Protein AF-A0A843I7A3-F1 (afdb_monomer_lite)

Secondary structure (DSSP, 8-state):
-HHHHHHHHHHHGGGS-EEEEESS--TT--SEEE-TTGGGG--S-EEEEEEE-SHHHHTS-HHHHHHHHHHHHHTEEEEEEEE--HHHHTTSTTHHHHHHHHHHHTT-EEE---TT-TT--EEEB-

Structure (mmCIF, N/CA/C/O backbone):
data_AF-A0A843I7A3-F1
#
_entry.id   AF-A0A843I7A3-F1
#
loop_
_atom_site.group_PDB
_atom_site.id
_atom_site.type_symbol
_atom_site.label_atom_id
_atom_site.label_alt_id
_atom_site.label_comp_id
_atom_site.label_asym_id
_atom_site.label_entity_id
_atom_site.label_seq_id
_atom_site.pdbx_PDB_ins_code
_atom_site.Cartn_x
_atom_site.Cartn_y
_atom_site.Cartn_z
_atom_site.occupancy
_atom_site.B_iso_or_equiv
_atom_site.auth_seq_id
_atom_site.auth_comp_id
_atom_site.auth_asym_id
_atom_site.auth_atom_id
_atom_site.pdbx_PDB_model_num
ATOM 1 N N . TYR A 1 1 ? 12.044 11.167 7.370 1.00 53.41 1 TYR A N 1
ATOM 2 C CA . TYR A 1 1 ? 10.613 10.941 7.071 1.00 53.41 1 TYR A CA 1
ATOM 3 C C . TYR A 1 1 ? 10.308 11.024 5.581 1.00 53.41 1 TYR A C 1
ATOM 5 O O . TYR A 1 1 ? 10.062 9.982 4.993 1.00 53.41 1 TYR A O 1
ATOM 13 N N . LEU A 1 2 ? 10.368 12.200 4.937 1.00 54.25 2 LEU A N 1
ATOM 14 C CA . LEU A 1 2 ? 10.240 12.304 3.467 1.00 54.25 2 LEU A CA 1
ATOM 15 C C . LEU A 1 2 ? 11.368 11.544 2.741 1.00 54.25 2 LEU A C 1
ATOM 17 O O . LEU A 1 2 ? 11.106 10.809 1.791 1.00 54.25 2 LEU A O 1
ATOM 21 N N . ASP A 1 3 ? 12.596 11.638 3.259 1.00 58.12 3 ASP A N 1
ATOM 22 C CA . ASP A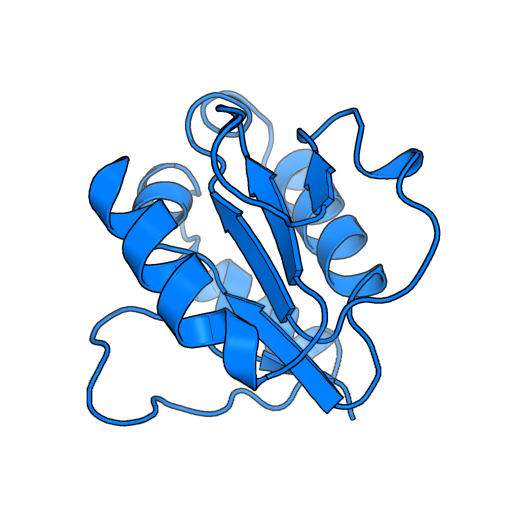 1 3 ? 13.756 10.904 2.728 1.00 58.12 3 ASP A CA 1
ATOM 23 C C . ASP A 1 3 ? 13.626 9.379 2.878 1.00 58.12 3 ASP A C 1
ATOM 25 O O . ASP A 1 3 ? 14.146 8.625 2.054 1.00 58.12 3 ASP A O 1
ATOM 29 N N . ASP A 1 4 ? 12.869 8.912 3.877 1.00 74.50 4 ASP A N 1
ATOM 30 C CA . ASP A 1 4 ? 12.651 7.481 4.102 1.00 74.50 4 ASP A CA 1
ATOM 31 C C . ASP A 1 4 ? 11.716 6.896 3.040 1.00 74.50 4 ASP A C 1
ATOM 33 O O . ASP A 1 4 ? 11.973 5.809 2.531 1.00 74.50 4 ASP A O 1
ATOM 37 N N . ILE A 1 5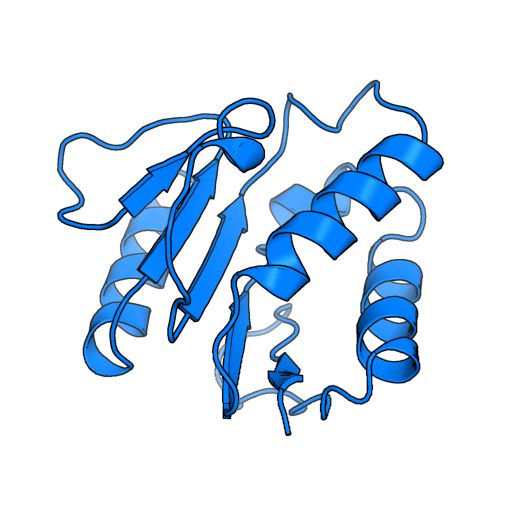 ? 10.671 7.631 2.637 1.00 80.75 5 ILE A N 1
ATOM 38 C CA . ILE A 1 5 ? 9.755 7.200 1.570 1.00 80.75 5 ILE A CA 1
ATOM 39 C C . ILE A 1 5 ? 10.478 7.135 0.228 1.00 80.75 5 ILE A C 1
ATOM 41 O O . ILE A 1 5 ? 10.360 6.132 -0.474 1.00 80.75 5 ILE A O 1
ATOM 45 N N . LYS A 1 6 ? 11.285 8.150 -0.104 1.00 82.50 6 LYS A N 1
ATOM 46 C CA . LYS A 1 6 ? 12.100 8.136 -1.327 1.00 82.50 6 LYS A CA 1
ATOM 47 C C . LYS A 1 6 ? 13.062 6.950 -1.346 1.00 82.50 6 LYS A C 1
ATOM 49 O O . LYS A 1 6 ? 13.150 6.249 -2.351 1.00 82.50 6 LYS A O 1
ATOM 54 N N . SER A 1 7 ? 13.733 6.688 -0.225 1.00 81.00 7 SER A N 1
ATOM 55 C CA . SER A 1 7 ? 14.624 5.534 -0.070 1.00 81.00 7 SER A CA 1
ATOM 56 C C . SER A 1 7 ? 13.884 4.205 -0.261 1.00 81.00 7 SER A C 1
ATOM 58 O O . SER A 1 7 ? 14.334 3.353 -1.029 1.00 81.00 7 SER A O 1
ATOM 60 N N . ILE A 1 8 ? 12.708 4.040 0.357 1.00 77.94 8 ILE A N 1
ATOM 61 C CA . ILE A 1 8 ? 11.866 2.848 0.181 1.00 77.94 8 ILE A CA 1
ATOM 62 C C . ILE A 1 8 ? 11.469 2.689 -1.289 1.00 77.94 8 ILE A C 1
ATOM 64 O O . ILE A 1 8 ? 11.685 1.623 -1.853 1.00 77.94 8 ILE A O 1
ATOM 68 N N . VAL A 1 9 ? 10.962 3.740 -1.937 1.00 82.94 9 VAL A N 1
ATOM 69 C CA . VAL A 1 9 ? 10.580 3.698 -3.357 1.00 82.94 9 VAL A CA 1
ATOM 70 C C . VAL A 1 9 ? 11.762 3.285 -4.233 1.00 82.94 9 VAL A C 1
ATOM 72 O O . VAL A 1 9 ? 11.618 2.397 -5.070 1.00 82.94 9 VAL A O 1
ATOM 75 N N . CYS A 1 10 ? 12.944 3.869 -4.027 1.00 83.19 10 CYS A N 1
A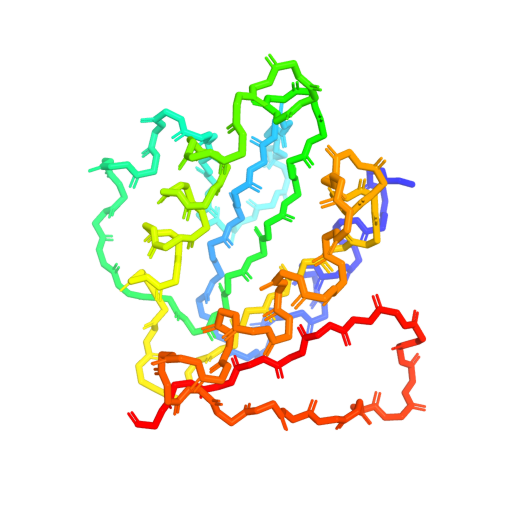TOM 76 C CA . CYS A 1 10 ? 14.150 3.495 -4.767 1.00 83.19 10 CYS A CA 1
ATOM 77 C C . CYS A 1 10 ? 14.524 2.019 -4.578 1.00 83.19 10 CYS A C 1
ATOM 79 O O . CYS A 1 10 ? 14.895 1.365 -5.550 1.00 83.19 10 CYS A O 1
ATOM 81 N N . ASN A 1 11 ? 14.368 1.479 -3.368 1.00 76.62 11 ASN A N 1
ATOM 82 C CA . ASN A 1 11 ? 14.601 0.061 -3.090 1.00 76.62 11 ASN A CA 1
ATOM 83 C C . ASN A 1 11 ? 13.544 -0.854 -3.720 1.00 76.62 11 ASN A C 1
ATOM 85 O O . ASN A 1 11 ? 13.845 -2.010 -4.007 1.00 76.62 11 ASN A O 1
ATOM 89 N N . LEU A 1 12 ? 12.323 -0.357 -3.933 1.00 75.31 12 LEU A N 1
ATOM 90 C CA . LEU A 1 12 ? 11.224 -1.117 -4.527 1.00 75.31 12 LEU A CA 1
ATOM 91 C C . LEU A 1 12 ? 11.233 -1.104 -6.062 1.00 75.31 12 LEU A C 1
ATOM 93 O O . LEU A 1 12 ? 10.711 -2.033 -6.670 1.00 75.31 12 LEU A O 1
ATOM 97 N N . LYS A 1 13 ? 11.852 -0.098 -6.700 1.00 77.50 13 LYS A N 1
ATOM 98 C CA . LYS A 1 13 ? 11.881 0.046 -8.172 1.00 77.50 13 LYS A CA 1
ATOM 99 C C . LYS A 1 13 ? 12.311 -1.222 -8.927 1.00 77.50 13 LYS A C 1
ATOM 101 O O . LYS A 1 13 ? 11.697 -1.514 -9.951 1.00 77.50 13 LYS A O 1
ATOM 106 N N . PRO A 1 14 ? 13.311 -2.002 -8.466 1.00 77.62 14 PRO A N 1
ATOM 107 C CA . PRO A 1 14 ? 13.710 -3.235 -9.146 1.00 77.62 14 PRO A CA 1
ATOM 108 C C . PRO A 1 14 ? 12.631 -4.326 -9.184 1.00 77.62 14 PRO A C 1
ATOM 110 O O . PRO A 1 14 ? 12.732 -5.237 -10.000 1.00 77.62 14 PRO A O 1
ATOM 113 N N . TYR A 1 15 ? 11.618 -4.257 -8.315 1.00 72.44 15 TYR A N 1
ATOM 114 C CA . TYR A 1 15 ? 10.560 -5.265 -8.207 1.00 72.44 15 TYR A CA 1
ATOM 115 C C . TYR A 1 15 ? 9.355 -4.985 -9.117 1.00 72.44 15 TYR A C 1
ATOM 117 O O . TYR A 1 15 ? 8.440 -5.802 -9.166 1.00 72.44 15 TYR A O 1
ATOM 125 N N . GLY A 1 16 ? 9.356 -3.871 -9.861 1.00 81.75 16 GLY A N 1
ATOM 126 C CA . GLY A 1 16 ? 8.362 -3.581 -10.894 1.00 81.75 16 GLY A CA 1
ATOM 127 C C . GLY A 1 16 ? 7.626 -2.258 -10.697 1.00 81.75 16 GLY A C 1
ATOM 128 O O . GLY A 1 16 ? 8.190 -1.262 -10.243 1.00 81.75 16 GLY A O 1
ATOM 129 N N . THR A 1 17 ? 6.358 -2.238 -11.104 1.00 90.06 17 THR A N 1
ATOM 130 C CA . THR A 1 17 ? 5.491 -1.058 -11.024 1.00 90.06 17 THR A CA 1
ATOM 131 C C . THR A 1 17 ? 5.112 -0.743 -9.581 1.00 90.06 17 THR A C 1
ATOM 133 O O . THR A 1 17 ? 4.756 -1.635 -8.810 1.00 90.06 17 THR A O 1
ATOM 136 N N . ILE A 1 18 ? 5.179 0.541 -9.218 1.00 90.31 18 ILE A N 1
ATOM 137 C CA . ILE A 1 18 ? 4.903 1.015 -7.859 1.00 90.31 18 ILE A CA 1
ATOM 138 C C . ILE A 1 18 ? 3.725 1.982 -7.878 1.00 90.31 18 ILE A C 1
ATOM 140 O O . ILE A 1 18 ? 3.749 2.964 -8.626 1.00 90.31 18 ILE A O 1
ATOM 144 N N . LEU A 1 19 ? 2.755 1.731 -7.000 1.00 92.88 19 LEU A N 1
ATOM 145 C CA . LEU A 1 19 ? 1.755 2.707 -6.575 1.00 92.88 19 LEU A CA 1
ATOM 146 C C . LEU A 1 19 ? 2.113 3.223 -5.181 1.00 92.88 19 LEU A C 1
ATOM 148 O O . LEU A 1 19 ? 2.253 2.440 -4.243 1.00 92.88 19 LEU A O 1
ATOM 152 N N . LEU A 1 20 ? 2.231 4.537 -5.031 1.00 92.06 20 LEU A N 1
ATOM 153 C CA . LEU A 1 20 ? 2.376 5.200 -3.740 1.00 92.06 20 LEU A CA 1
ATOM 154 C C . LEU A 1 20 ? 1.070 5.915 -3.380 1.00 92.06 20 LEU A C 1
ATOM 156 O O . LEU A 1 20 ? 0.690 6.889 -4.022 1.00 92.06 20 LEU A O 1
ATOM 160 N N . VAL A 1 21 ? 0.406 5.441 -2.329 1.00 90.69 21 VAL A N 1
ATOM 161 C CA . VAL A 1 21 ? -0.768 6.083 -1.731 1.00 90.69 21 VAL A CA 1
ATOM 162 C C . VAL A 1 21 ? -0.282 6.989 -0.600 1.00 90.69 21 VAL A C 1
ATOM 164 O O . VAL A 1 21 ? 0.265 6.490 0.382 1.00 90.69 21 VAL A O 1
ATOM 167 N N . THR A 1 22 ? -0.388 8.309 -0.742 1.00 90.00 22 THR A N 1
ATOM 168 C CA . THR A 1 22 ? 0.310 9.278 0.120 1.00 90.00 22 THR A CA 1
ATOM 169 C C . THR A 1 22 ? -0.443 10.597 0.277 1.00 90.00 22 THR A C 1
ATOM 171 O O . THR A 1 22 ? -1.074 11.077 -0.656 1.00 90.00 22 THR A O 1
ATOM 174 N N . ASP A 1 23 ? -0.296 11.236 1.442 1.00 86.75 23 ASP A N 1
ATOM 175 C CA . ASP A 1 23 ? -0.792 12.606 1.690 1.00 86.75 23 ASP A CA 1
ATOM 176 C C . ASP A 1 23 ? 0.129 13.685 1.101 1.00 86.75 23 ASP A C 1
ATOM 178 O O . ASP A 1 23 ? -0.116 14.885 1.215 1.00 86.75 23 ASP A O 1
ATOM 182 N N . THR A 1 24 ? 1.286 13.279 0.588 1.00 88.44 24 THR A N 1
ATOM 183 C CA . THR A 1 24 ? 2.317 14.178 0.074 1.00 88.44 24 THR A CA 1
ATOM 184 C C . THR A 1 24 ? 2.842 13.616 -1.229 1.00 88.44 24 THR A C 1
ATOM 186 O O . THR A 1 24 ? 3.431 12.535 -1.228 1.00 88.44 24 THR A O 1
ATOM 189 N N . LEU A 1 25 ? 2.607 14.348 -2.316 1.00 87.38 25 LEU A N 1
ATOM 190 C CA . LEU A 1 25 ? 3.094 14.006 -3.647 1.00 87.38 25 LEU A CA 1
ATOM 191 C C . LEU A 1 25 ? 4.563 14.410 -3.794 1.00 87.38 25 LEU A C 1
ATOM 193 O O . LEU A 1 25 ? 5.003 15.426 -3.254 1.00 87.38 25 LEU A O 1
ATOM 197 N N . PHE A 1 26 ? 5.313 13.590 -4.522 1.00 88.12 26 PHE A N 1
ATOM 198 C CA . PHE A 1 26 ? 6.737 13.775 -4.766 1.00 88.12 26 PHE A CA 1
ATOM 199 C C . PHE A 1 26 ? 6.997 13.925 -6.264 1.00 88.12 26 PHE A C 1
ATOM 201 O O . PHE A 1 26 ? 7.006 12.934 -6.993 1.00 88.12 26 PHE A O 1
ATOM 208 N N . ASP A 1 27 ? 7.252 15.143 -6.728 1.00 85.81 27 ASP A N 1
ATOM 209 C CA . ASP A 1 27 ? 7.436 15.417 -8.162 1.00 85.81 27 ASP A CA 1
ATOM 210 C C . ASP A 1 27 ? 8.675 14.726 -8.761 1.00 85.81 27 ASP A C 1
ATOM 212 O O . ASP A 1 27 ? 8.740 14.460 -9.959 1.00 85.81 27 ASP A O 1
ATOM 216 N N . ASP A 1 28 ? 9.668 14.403 -7.929 1.00 86.25 28 ASP A N 1
ATOM 217 C CA . ASP A 1 28 ? 10.925 13.777 -8.339 1.00 86.25 28 ASP A CA 1
ATOM 218 C C . ASP A 1 28 ? 10.868 12.241 -8.417 1.00 86.25 28 ASP A C 1
ATOM 220 O O . ASP A 1 28 ? 11.847 11.594 -8.804 1.00 86.25 28 ASP A O 1
ATOM 224 N N . LEU A 1 29 ? 9.730 11.628 -8.074 1.00 85.19 29 LEU A N 1
ATOM 225 C CA . LEU A 1 29 ? 9.541 10.185 -8.171 1.00 85.19 29 LEU A CA 1
ATOM 226 C C . LEU A 1 29 ? 8.776 9.811 -9.444 1.00 85.19 29 LEU A C 1
ATOM 228 O O . LEU A 1 29 ? 7.577 10.039 -9.566 1.00 85.19 29 LEU A O 1
ATOM 232 N N . SER A 1 30 ? 9.458 9.131 -10.367 1.00 87.50 30 SER A N 1
ATOM 233 C CA . SER A 1 30 ? 8.847 8.540 -11.568 1.00 87.50 30 SER A CA 1
ATOM 234 C C . SER A 1 30 ? 8.058 7.255 -11.251 1.00 87.50 30 SER A C 1
ATOM 236 O O . SER A 1 30 ? 8.435 6.170 -11.691 1.00 87.50 30 SER A O 1
ATOM 238 N N . ILE A 1 31 ? 7.005 7.365 -10.437 1.00 90.25 31 ILE A N 1
ATOM 239 C CA . ILE A 1 31 ? 6.072 6.285 -10.062 1.00 90.25 31 ILE A CA 1
ATOM 240 C C . ILE A 1 31 ? 4.630 6.807 -10.080 1.00 90.25 31 ILE A C 1
ATOM 242 O O . ILE A 1 31 ? 4.414 8.020 -10.096 1.00 90.25 31 ILE A O 1
ATOM 246 N N . VAL A 1 32 ? 3.641 5.911 -10.024 1.00 93.12 32 VAL A N 1
ATOM 247 C CA . VAL A 1 32 ? 2.241 6.324 -9.861 1.00 93.12 32 VAL A CA 1
ATOM 248 C C . VAL A 1 32 ? 2.014 6.723 -8.406 1.00 93.12 32 VAL A C 1
ATOM 250 O O . VAL A 1 32 ? 2.381 5.987 -7.489 1.00 93.12 32 VAL A O 1
ATOM 253 N N . GLN A 1 33 ? 1.424 7.897 -8.197 1.00 93.44 33 GLN A N 1
ATOM 254 C CA . GLN A 1 33 ? 1.137 8.447 -6.876 1.00 93.44 33 GLN A CA 1
ATOM 255 C C . GLN A 1 33 ? -0.316 8.890 -6.814 1.00 93.44 33 GLN A C 1
ATOM 257 O O . GLN A 1 33 ? -0.846 9.417 -7.791 1.00 93.44 33 GLN A O 1
ATOM 262 N N . THR A 1 34 ? -0.952 8.674 -5.673 1.00 92.94 34 THR A N 1
ATOM 263 C CA . THR A 1 34 ? -2.333 9.090 -5.437 1.00 92.94 34 THR A CA 1
ATOM 264 C C . THR A 1 34 ? -2.553 9.344 -3.952 1.00 92.94 34 THR A C 1
ATOM 266 O O . THR A 1 34 ? -1.796 8.845 -3.119 1.00 92.94 34 THR A O 1
ATOM 269 N N . ASP A 1 35 ? -3.578 10.109 -3.611 1.00 90.62 35 ASP A N 1
ATOM 270 C CA . ASP A 1 35 ? -4.056 10.242 -2.238 1.00 90.62 35 ASP A CA 1
ATOM 271 C C . ASP A 1 35 ? -5.192 9.235 -1.962 1.00 90.62 35 ASP A C 1
ATOM 273 O O . ASP A 1 35 ? -5.522 8.377 -2.788 1.00 90.62 35 ASP A O 1
ATOM 277 N N . ALA A 1 36 ? -5.780 9.298 -0.767 1.00 84.94 36 ALA A N 1
ATOM 278 C CA . ALA A 1 36 ? -6.862 8.393 -0.384 1.00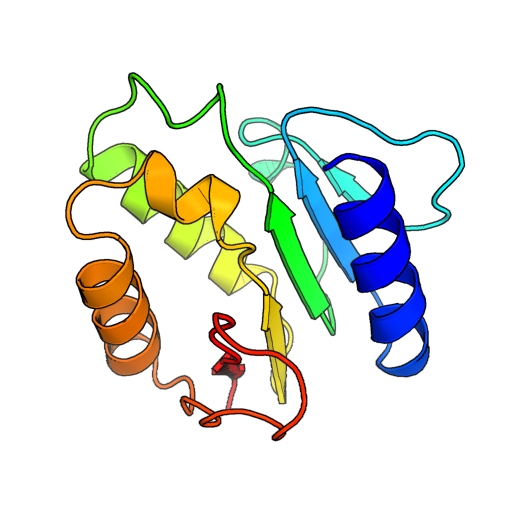 84.94 36 ALA A CA 1
ATOM 279 C C . ALA A 1 36 ? -8.126 8.549 -1.258 1.00 84.94 36 ALA A C 1
ATOM 281 O O . ALA A 1 36 ? -8.850 7.573 -1.459 1.00 84.94 36 ALA A O 1
ATOM 282 N N . GLU A 1 37 ? -8.390 9.748 -1.784 1.00 85.12 37 GLU A N 1
ATOM 283 C CA . GLU A 1 37 ? -9.583 10.057 -2.583 1.00 85.12 37 GLU A CA 1
ATOM 284 C C . GLU A 1 37 ? -9.396 9.698 -4.064 1.00 85.12 37 GLU A C 1
ATOM 286 O O . GLU A 1 37 ? -10.326 9.268 -4.747 1.00 85.12 37 GLU A O 1
ATOM 291 N N . GLY A 1 38 ? -8.176 9.857 -4.571 1.00 84.69 38 GLY A N 1
ATOM 292 C CA . GLY A 1 38 ? -7.784 9.568 -5.940 1.00 84.69 38 GLY A CA 1
ATOM 293 C C . GLY A 1 38 ? -7.576 8.084 -6.220 1.00 84.69 38 GLY A C 1
ATOM 294 O O . GLY A 1 38 ? -7.466 7.708 -7.385 1.00 84.69 38 GLY A O 1
ATOM 295 N N . LEU A 1 39 ? -7.539 7.229 -5.193 1.00 86.06 39 LEU A N 1
ATOM 296 C CA . LEU A 1 39 ? -7.317 5.789 -5.343 1.00 86.06 39 LEU A CA 1
ATOM 297 C C . LEU A 1 39 ? -8.343 5.120 -6.271 1.00 86.06 39 LEU A C 1
ATOM 299 O O . LEU A 1 39 ? -7.974 4.256 -7.059 1.00 86.06 39 LEU A O 1
ATOM 303 N N . ASP A 1 40 ? -9.606 5.558 -6.234 1.00 83.00 40 ASP A N 1
ATOM 304 C CA . ASP A 1 40 ? -10.677 5.012 -7.084 1.00 83.00 40 ASP A CA 1
ATOM 305 C C . ASP A 1 40 ? -10.501 5.362 -8.576 1.00 83.00 40 ASP A C 1
ATOM 307 O O . ASP A 1 40 ? -11.171 4.786 -9.430 1.00 83.00 40 ASP A O 1
ATOM 311 N N . LYS A 1 41 ? -9.614 6.311 -8.897 1.00 85.88 41 LYS A N 1
ATOM 312 C CA . LYS A 1 41 ? -9.299 6.743 -10.269 1.00 85.88 41 LYS A CA 1
ATOM 313 C C . LYS A 1 41 ? -8.023 6.095 -10.807 1.00 85.88 41 LYS A C 1
ATOM 315 O O . LYS A 1 41 ? -7.605 6.410 -11.919 1.00 85.88 41 LYS A O 1
ATOM 320 N N . VAL A 1 42 ? -7.362 5.260 -10.006 1.00 86.88 42 VAL A N 1
ATOM 321 C CA . VAL A 1 42 ? -6.151 4.561 -10.427 1.00 86.88 42 VAL A CA 1
ATOM 322 C C . VAL A 1 42 ? -6.555 3.295 -11.170 1.00 86.88 42 VAL A C 1
ATOM 324 O O . VAL A 1 42 ? -6.993 2.320 -10.563 1.00 86.88 42 VAL A O 1
ATOM 327 N N . ASP A 1 43 ? -6.365 3.311 -12.485 1.00 80.56 43 ASP A N 1
ATOM 328 C CA . ASP A 1 43 ? -6.574 2.139 -13.327 1.00 80.56 43 ASP A CA 1
ATOM 329 C C . ASP A 1 43 ? -5.330 1.237 -13.337 1.00 80.56 43 ASP A C 1
ATOM 331 O O . ASP A 1 43 ? -4.204 1.694 -13.550 1.00 80.56 43 ASP A O 1
ATOM 335 N N . GLY A 1 44 ? -5.548 -0.068 -13.157 1.00 85.19 44 GLY A N 1
ATOM 336 C CA . GLY A 1 44 ? -4.526 -1.106 -13.301 1.00 85.19 44 GLY A CA 1
ATOM 337 C C . GLY A 1 44 ? -4.141 -1.821 -12.005 1.00 85.19 44 GLY A C 1
ATOM 338 O O . GLY A 1 44 ? -4.673 -1.562 -10.927 1.00 85.19 44 GLY A O 1
ATOM 339 N N . GLU A 1 45 ? -3.204 -2.760 -12.139 1.00 88.06 45 GLU A N 1
ATOM 340 C CA . GLU A 1 45 ? -2.626 -3.500 -11.019 1.00 88.06 45 GLU A CA 1
ATOM 341 C C . GLU A 1 45 ? -1.118 -3.219 -10.912 1.00 88.06 45 GLU A C 1
ATOM 343 O O . GLU A 1 45 ? -0.435 -3.059 -11.928 1.00 88.06 45 GLU A O 1
ATOM 348 N N . PHE A 1 46 ? -0.585 -3.215 -9.690 1.00 87.75 46 PHE A N 1
ATOM 349 C CA . PHE A 1 46 ? 0.801 -2.857 -9.382 1.00 87.75 46 PHE A CA 1
ATOM 350 C C . PHE A 1 46 ? 1.567 -4.008 -8.733 1.00 87.75 46 PHE A C 1
ATOM 352 O O . PHE A 1 46 ? 1.015 -4.779 -7.946 1.00 87.75 46 PHE A O 1
ATOM 359 N N . ASP A 1 47 ? 2.860 -4.105 -9.048 1.00 81.88 47 ASP A N 1
ATOM 360 C CA . ASP A 1 47 ? 3.760 -5.110 -8.469 1.00 81.88 47 ASP A CA 1
ATOM 361 C C . ASP A 1 47 ? 4.089 -4.783 -7.004 1.00 81.88 47 ASP A C 1
ATOM 363 O O . ASP A 1 47 ? 4.293 -5.680 -6.188 1.00 81.88 47 ASP A O 1
ATOM 367 N N . CYS A 1 48 ? 4.120 -3.495 -6.656 1.00 83.19 48 CYS A N 1
ATOM 368 C CA . CYS A 1 48 ? 4.352 -2.995 -5.306 1.00 83.19 48 CYS A CA 1
ATOM 369 C C . CYS A 1 48 ? 3.387 -1.848 -4.982 1.00 83.19 48 CYS A C 1
ATOM 371 O O . CYS A 1 48 ? 3.261 -0.898 -5.754 1.00 83.19 48 CYS A O 1
ATOM 373 N N . VAL A 1 49 ? 2.760 -1.882 -3.808 1.00 86.50 49 VAL A N 1
ATOM 374 C CA . VAL A 1 49 ? 1.923 -0.779 -3.315 1.00 86.50 49 VAL A CA 1
ATOM 375 C C . VAL A 1 49 ? 2.447 -0.284 -1.973 1.00 86.50 49 VAL A C 1
ATOM 377 O O . VAL A 1 49 ? 2.552 -1.057 -1.026 1.00 86.50 49 VAL A O 1
ATOM 380 N N . LEU A 1 50 ? 2.792 1.001 -1.887 1.00 85.88 50 LEU A N 1
ATOM 381 C CA . LEU A 1 50 ? 3.293 1.663 -0.684 1.00 85.88 50 LEU A CA 1
ATOM 382 C C . LEU A 1 50 ? 2.223 2.607 -0.125 1.00 85.88 50 LEU A C 1
ATOM 384 O O . LEU A 1 50 ? 1.790 3.517 -0.821 1.00 85.88 50 LEU A O 1
ATOM 388 N N . ILE A 1 51 ? 1.816 2.420 1.131 1.00 85.75 51 ILE A N 1
ATOM 389 C CA . ILE A 1 51 ? 0.760 3.214 1.781 1.00 85.75 51 ILE A CA 1
ATOM 390 C C . ILE A 1 51 ? 1.381 4.132 2.829 1.00 85.75 51 ILE A C 1
ATOM 392 O O . ILE A 1 51 ? 1.626 3.693 3.941 1.00 85.75 51 ILE A O 1
ATOM 396 N N . ASN A 1 52 ? 1.629 5.396 2.499 1.00 85.69 52 ASN A N 1
ATOM 397 C CA . ASN A 1 52 ? 2.151 6.423 3.402 1.00 85.69 52 ASN A CA 1
ATOM 398 C C . ASN A 1 52 ? 1.079 7.475 3.722 1.00 85.69 52 ASN A C 1
ATOM 400 O O . ASN A 1 52 ? 1.153 8.631 3.303 1.00 85.69 52 ASN A O 1
ATOM 404 N N . LEU A 1 53 ? 0.072 7.063 4.480 1.00 80.62 53 LEU A N 1
ATOM 405 C CA . LEU A 1 53 ? -0.993 7.945 4.943 1.00 80.62 53 LEU A CA 1
ATOM 406 C C . LEU A 1 53 ? -0.745 8.294 6.406 1.00 80.62 53 LEU A C 1
ATOM 408 O O . LEU A 1 53 ? -0.458 7.407 7.205 1.00 80.62 53 LEU A O 1
ATOM 412 N N . ASN A 1 54 ? -0.811 9.576 6.749 1.00 79.69 54 ASN A N 1
ATOM 413 C CA . ASN A 1 54 ? -0.597 10.064 8.108 1.00 79.69 54 ASN A CA 1
ATOM 414 C C . ASN A 1 54 ? -1.755 10.975 8.524 1.00 79.69 54 ASN A C 1
ATOM 416 O O . ASN A 1 54 ? -2.503 10.654 9.439 1.00 79.69 54 ASN A O 1
ATOM 420 N N . LYS A 1 55 ? -1.933 12.104 7.832 1.00 74.88 55 LYS A N 1
ATOM 421 C CA . LYS A 1 55 ? -2.992 13.078 8.119 1.00 74.88 55 LYS A CA 1
ATOM 422 C C . LYS A 1 55 ? -4.356 12.565 7.677 1.00 74.88 55 LYS A C 1
ATOM 424 O O . LYS A 1 55 ? -5.302 12.703 8.440 1.00 74.88 55 LYS A O 1
ATOM 429 N N . SER A 1 56 ? -4.446 11.936 6.505 1.00 74.88 56 SER A N 1
ATOM 430 C CA . SER A 1 56 ? -5.742 11.541 5.925 1.00 74.88 56 SER A CA 1
ATOM 431 C C . SER A 1 56 ? -6.441 10.402 6.663 1.00 74.88 56 SER A C 1
ATOM 433 O O . SER A 1 56 ? -7.601 10.131 6.393 1.00 74.88 56 SER A O 1
ATOM 435 N N . ILE A 1 57 ? -5.752 9.721 7.582 1.00 77.12 57 ILE A N 1
ATOM 436 C CA . ILE A 1 57 ? -6.322 8.626 8.382 1.00 77.12 57 ILE A CA 1
ATOM 437 C C . ILE A 1 57 ? -6.428 8.960 9.872 1.00 77.12 57 ILE A C 1
ATOM 439 O O . ILE A 1 57 ? -7.027 8.198 10.618 1.00 77.12 57 ILE A O 1
ATOM 443 N N . LYS A 1 58 ? -5.848 10.082 10.317 1.00 75.75 58 LYS A N 1
ATOM 444 C CA . LYS A 1 58 ? -5.695 10.409 11.740 1.00 75.75 58 LYS A CA 1
ATOM 445 C C . LYS A 1 58 ? -7.030 10.577 12.469 1.00 75.75 58 LYS A C 1
ATOM 447 O O . LYS A 1 58 ? -7.142 10.160 13.616 1.00 75.75 58 LYS A O 1
ATOM 452 N N . ASP A 1 59 ? -7.995 11.210 11.811 1.00 75.81 59 ASP A N 1
ATOM 453 C CA . ASP A 1 59 ? -9.295 11.567 12.390 1.00 75.81 59 ASP A CA 1
ATOM 454 C C . ASP A 1 59 ? -10.451 10.794 11.719 1.00 75.81 59 ASP A C 1
ATOM 456 O O . ASP A 1 59 ? -11.623 11.128 11.887 1.00 75.81 59 ASP A O 1
ATOM 460 N N . GLU A 1 60 ? -10.126 9.756 10.942 1.00 76.94 60 GLU A N 1
ATOM 461 C CA . GLU A 1 60 ? -11.105 8.926 10.243 1.00 76.94 60 GLU A CA 1
ATOM 462 C C . GLU A 1 60 ? -11.549 7.729 11.092 1.00 76.94 60 GLU A C 1
ATOM 464 O O . GLU A 1 60 ? -10.805 7.198 11.912 1.00 76.94 60 GLU A O 1
ATOM 469 N N . SER A 1 61 ? -12.781 7.268 10.869 1.00 73.69 61 SER A N 1
ATOM 470 C CA . SER A 1 61 ? -13.310 6.065 11.524 1.00 73.69 61 SER A CA 1
ATOM 471 C C . SER A 1 61 ? -12.568 4.797 11.080 1.00 73.69 61 SER A C 1
ATOM 473 O O . SER A 1 61 ? -12.255 4.665 9.893 1.00 73.69 61 SER A O 1
ATOM 475 N N . ASP A 1 62 ? -12.435 3.813 11.974 1.00 68.88 62 ASP A N 1
ATOM 476 C CA . ASP A 1 62 ? -11.838 2.496 11.688 1.00 68.88 62 ASP A CA 1
ATOM 477 C C . ASP A 1 62 ? -12.415 1.827 10.425 1.00 68.88 62 ASP A C 1
ATOM 479 O O . ASP A 1 62 ? -11.681 1.232 9.637 1.00 68.88 62 ASP A O 1
ATOM 483 N N . GLU A 1 63 ? -13.721 1.965 10.186 1.00 67.19 63 GLU A N 1
ATOM 484 C CA . GLU A 1 63 ? -14.419 1.421 9.012 1.00 67.19 63 GLU A CA 1
ATOM 485 C C . GLU A 1 63 ? -13.901 2.016 7.698 1.00 67.19 63 GLU A C 1
ATOM 487 O O . GLU A 1 63 ? -13.658 1.294 6.728 1.00 67.19 63 GLU A O 1
ATOM 492 N N . LYS A 1 64 ? -13.681 3.334 7.667 1.00 72.75 64 LYS A N 1
ATOM 493 C CA . LYS A 1 64 ? -13.118 4.029 6.504 1.00 72.75 64 LYS A CA 1
ATOM 494 C C . LYS A 1 64 ? -11.651 3.681 6.296 1.00 72.75 64 LYS A C 1
ATOM 496 O O . LYS A 1 64 ? -11.246 3.457 5.157 1.00 72.75 64 LYS A O 1
ATOM 501 N N . ILE A 1 65 ? -10.872 3.581 7.375 1.00 73.38 65 ILE A N 1
ATOM 502 C CA . ILE A 1 65 ? -9.471 3.146 7.310 1.00 73.38 65 ILE A CA 1
ATOM 503 C C . ILE A 1 65 ? -9.400 1.724 6.736 1.00 73.38 65 ILE A C 1
ATOM 505 O O . ILE A 1 65 ? -8.636 1.463 5.806 1.00 73.38 65 ILE A O 1
ATOM 509 N N . ALA A 1 66 ? -10.243 0.811 7.221 1.00 70.25 66 ALA A N 1
ATOM 510 C CA . ALA A 1 66 ? -10.332 -0.552 6.710 1.00 70.25 66 ALA A CA 1
ATOM 511 C C . ALA A 1 66 ? -10.764 -0.591 5.236 1.00 70.25 66 ALA A C 1
ATOM 513 O O . ALA A 1 66 ? -10.164 -1.317 4.442 1.00 70.25 66 ALA A O 1
ATOM 514 N N . ALA A 1 67 ? -11.760 0.209 4.844 1.00 73.44 67 ALA A N 1
ATOM 515 C CA . ALA A 1 67 ? -12.201 0.312 3.456 1.00 73.44 67 ALA A CA 1
ATOM 516 C C . ALA A 1 67 ? -11.081 0.816 2.534 1.00 73.44 67 ALA A C 1
ATOM 518 O O . ALA A 1 67 ? -10.882 0.261 1.454 1.00 73.44 67 ALA A O 1
ATOM 519 N N . LEU A 1 68 ? -10.314 1.817 2.969 1.00 79.06 68 LEU A N 1
ATOM 520 C CA . LEU A 1 68 ? -9.178 2.358 2.227 1.00 79.06 68 LEU A CA 1
ATOM 521 C C . LEU A 1 68 ? -8.062 1.325 2.053 1.00 79.06 68 LEU A C 1
ATOM 523 O O . LEU A 1 68 ? -7.561 1.134 0.943 1.00 79.06 68 LEU A O 1
ATOM 527 N N . LEU A 1 69 ? -7.712 0.608 3.124 1.00 76.56 69 LEU A N 1
ATOM 528 C CA . LEU A 1 69 ? -6.749 -0.488 3.052 1.00 76.56 69 LEU A CA 1
ATOM 529 C C . LEU A 1 69 ? -7.241 -1.571 2.088 1.00 76.56 69 LEU A C 1
ATOM 531 O O . LEU A 1 69 ? -6.512 -1.941 1.177 1.00 76.56 69 LEU A O 1
ATOM 535 N N . LEU A 1 70 ? -8.493 -2.021 2.210 1.00 76.44 70 LEU A N 1
ATOM 536 C CA . LEU A 1 70 ? -9.081 -3.022 1.312 1.00 76.44 70 LEU A CA 1
ATOM 537 C C . LEU A 1 70 ? -9.065 -2.585 -0.155 1.00 76.44 70 LEU A C 1
ATOM 539 O O . LEU A 1 70 ? -8.736 -3.392 -1.022 1.00 76.44 70 LEU A O 1
ATOM 543 N N . LYS A 1 71 ? -9.407 -1.325 -0.445 1.00 80.62 71 LYS A N 1
ATOM 544 C CA . LYS A 1 71 ? -9.314 -0.760 -1.798 1.00 80.62 71 LYS A CA 1
ATOM 545 C C . LYS A 1 71 ? -7.880 -0.814 -2.314 1.00 80.62 71 LYS A C 1
ATOM 547 O O . LYS A 1 71 ? -7.647 -1.286 -3.420 1.00 80.62 71 LYS A O 1
ATOM 552 N N . THR A 1 72 ? -6.924 -0.419 -1.481 1.00 82.56 72 THR A N 1
ATOM 553 C CA . THR A 1 72 ? -5.504 -0.406 -1.842 1.00 82.56 72 THR A CA 1
ATOM 554 C C . THR A 1 72 ? -4.966 -1.816 -2.088 1.00 82.56 72 THR A C 1
ATOM 556 O O . THR A 1 72 ? -4.190 -2.038 -3.005 1.00 82.56 72 THR A O 1
ATOM 559 N N . LEU A 1 73 ? -5.428 -2.809 -1.326 1.00 78.12 73 LEU A N 1
ATOM 560 C CA . LEU A 1 73 ? -5.069 -4.213 -1.538 1.00 78.12 73 LEU A CA 1
ATOM 561 C C . LEU A 1 73 ? -5.585 -4.765 -2.878 1.00 78.12 73 LEU A C 1
ATOM 563 O O . LEU A 1 73 ? -4.974 -5.675 -3.438 1.00 78.12 73 LEU A O 1
ATOM 567 N N . LYS A 1 74 ? -6.703 -4.246 -3.404 1.00 80.62 74 LYS A N 1
ATOM 568 C CA . LYS A 1 74 ? -7.268 -4.699 -4.687 1.00 80.62 74 LYS A CA 1
ATOM 569 C C . LYS A 1 74 ? -6.436 -4.273 -5.892 1.00 80.62 74 LYS A C 1
ATOM 571 O O . LYS A 1 74 ? -6.476 -4.978 -6.893 1.00 80.62 74 LYS A O 1
ATOM 576 N N . THR A 1 75 ? -5.678 -3.183 -5.789 1.00 85.69 75 THR A N 1
ATOM 577 C CA . THR A 1 75 ? -4.803 -2.705 -6.872 1.00 85.69 75 THR A CA 1
ATOM 578 C C . THR A 1 75 ? -3.477 -3.467 -6.936 1.00 85.69 75 THR A C 1
ATOM 580 O O . THR A 1 75 ? -2.656 -3.212 -7.809 1.00 85.69 75 THR A O 1
ATOM 583 N N . VAL A 1 76 ? -3.243 -4.426 -6.036 1.00 82.00 76 VAL A N 1
ATOM 584 C CA . VAL A 1 76 ? -2.022 -5.239 -6.007 1.00 82.00 76 VAL A CA 1
ATOM 585 C C . VAL A 1 76 ? -2.183 -6.436 -6.946 1.00 82.00 76 VAL A C 1
ATOM 587 O O . VAL A 1 76 ? -3.144 -7.212 -6.824 1.00 82.00 76 VAL A O 1
ATOM 590 N N . LYS A 1 77 ? -1.217 -6.612 -7.856 1.00 80.50 77 LYS A N 1
ATOM 591 C CA . LYS A 1 77 ? -1.132 -7.779 -8.745 1.00 80.50 77 LYS A CA 1
ATOM 592 C C . LYS A 1 77 ? -1.043 -9.077 -7.959 1.00 80.50 77 LYS A C 1
ATOM 594 O O . LYS A 1 77 ? -0.541 -9.124 -6.835 1.00 80.50 77 LYS A O 1
ATOM 599 N N . VAL A 1 78 ? -1.460 -10.171 -8.592 1.00 72.69 78 VAL A N 1
ATOM 600 C CA . VAL A 1 78 ? -1.124 -11.519 -8.113 1.00 72.69 78 VAL A CA 1
ATOM 601 C C . VAL A 1 78 ? 0.404 -11.662 -8.042 1.00 72.69 78 VAL A C 1
ATOM 603 O O . VAL A 1 78 ? 1.106 -11.341 -8.994 1.00 72.69 78 VAL A O 1
ATOM 606 N N . GLY A 1 79 ? 0.925 -12.084 -6.891 1.00 64.81 79 GLY A N 1
ATOM 607 C CA . GLY A 1 79 ? 2.355 -12.145 -6.568 1.00 64.81 79 GLY A CA 1
ATOM 608 C C . GLY A 1 79 ? 2.976 -10.826 -6.089 1.00 64.81 79 GLY A C 1
ATOM 609 O O . GLY A 1 79 ? 4.104 -10.845 -5.600 1.00 64.81 79 GLY A O 1
ATOM 610 N N . GLY A 1 80 ? 2.259 -9.703 -6.195 1.00 68.56 80 GLY A N 1
ATOM 611 C CA . GLY A 1 80 ? 2.738 -8.368 -5.826 1.00 68.56 80 GLY A CA 1
ATOM 612 C C . GLY A 1 80 ? 2.739 -8.111 -4.320 1.00 68.56 80 GLY A C 1
ATOM 613 O O . GLY A 1 80 ? 2.057 -8.804 -3.568 1.00 68.56 80 GLY A O 1
ATOM 614 N N . GLY A 1 81 ? 3.513 -7.117 -3.882 1.00 73.81 81 GLY A N 1
ATOM 615 C CA . GLY A 1 81 ? 3.753 -6.792 -2.475 1.00 73.81 81 GLY A CA 1
ATOM 616 C C . GLY A 1 81 ? 3.047 -5.524 -1.991 1.00 73.81 81 GLY A C 1
ATOM 617 O O . GLY A 1 81 ? 2.935 -4.543 -2.725 1.00 73.81 81 GLY A O 1
ATOM 618 N N . ILE A 1 82 ? 2.643 -5.505 -0.720 1.00 77.06 82 ILE A N 1
ATOM 619 C CA . ILE A 1 82 ? 2.221 -4.277 -0.023 1.00 77.06 82 ILE A CA 1
ATOM 620 C C . ILE A 1 82 ? 3.263 -3.868 1.007 1.00 77.06 82 ILE A C 1
ATOM 622 O O . ILE A 1 82 ? 3.799 -4.706 1.729 1.00 77.06 82 ILE A O 1
ATOM 626 N N . PHE A 1 83 ? 3.493 -2.564 1.095 1.00 75.25 83 PHE A N 1
ATOM 627 C CA . PHE A 1 83 ? 4.405 -1.924 2.021 1.00 75.25 83 PHE A CA 1
ATOM 628 C C . PHE A 1 83 ? 3.661 -0.826 2.775 1.00 75.25 83 PHE A C 1
ATOM 630 O O . PHE A 1 83 ? 3.067 0.069 2.183 1.00 75.25 83 PHE A O 1
ATOM 637 N N . ILE A 1 84 ? 3.702 -0.880 4.102 1.00 75.88 84 ILE A N 1
ATOM 638 C CA . ILE A 1 84 ? 3.115 0.147 4.968 1.00 75.88 84 ILE A CA 1
ATOM 639 C C . ILE A 1 84 ? 4.225 0.583 5.933 1.00 75.88 84 ILE A C 1
ATOM 641 O O . ILE A 1 84 ? 4.713 -0.254 6.701 1.00 75.88 84 ILE A O 1
ATOM 645 N N . PRO A 1 85 ? 4.697 1.840 5.874 1.00 71.94 85 PRO A N 1
ATOM 646 C CA . PRO A 1 85 ? 5.711 2.349 6.773 1.00 71.94 85 PRO A CA 1
ATOM 647 C C . PRO A 1 85 ? 5.132 2.516 8.180 1.00 71.94 85 PRO A C 1
ATOM 649 O O . PRO A 1 85 ? 3.936 2.731 8.375 1.00 71.94 85 PRO A O 1
ATOM 652 N N . LYS A 1 86 ? 6.012 2.447 9.187 1.00 69.38 86 LYS A N 1
ATOM 653 C CA . LYS A 1 86 ? 5.633 2.534 10.605 1.00 69.38 86 LYS A CA 1
ATOM 654 C C . LYS A 1 86 ? 4.781 3.771 10.927 1.00 69.38 86 LYS A C 1
ATOM 656 O O . LYS A 1 86 ? 3.862 3.681 11.727 1.00 69.38 86 LYS A O 1
ATOM 661 N N . THR A 1 87 ? 5.075 4.898 10.292 1.00 69.38 87 THR A N 1
ATOM 662 C CA . THR A 1 87 ? 4.379 6.171 10.519 1.00 69.38 87 THR A CA 1
ATOM 663 C C . THR A 1 87 ? 2.882 6.074 10.281 1.00 69.38 87 THR A C 1
ATOM 665 O O . THR A 1 87 ? 2.112 6.595 11.074 1.00 69.38 87 THR A O 1
ATOM 668 N N . THR A 1 88 ? 2.462 5.324 9.263 1.00 68.62 88 THR A N 1
ATOM 669 C CA . THR A 1 88 ? 1.044 5.089 8.983 1.00 68.62 88 THR A CA 1
ATOM 670 C C . THR A 1 88 ? 0.378 4.269 10.087 1.00 68.62 88 THR A C 1
ATOM 672 O O . THR A 1 88 ? -0.772 4.520 10.422 1.00 68.62 88 THR A O 1
ATOM 675 N N . TYR A 1 89 ? 1.101 3.352 10.737 1.00 65.06 89 TYR A N 1
ATOM 676 C CA . TYR A 1 89 ? 0.573 2.595 11.877 1.00 65.06 89 TYR A CA 1
ATOM 677 C C . TYR A 1 89 ? 0.427 3.417 13.154 1.00 65.06 89 TYR A C 1
ATOM 679 O O . TYR A 1 89 ? -0.427 3.084 13.971 1.00 65.06 89 TYR A O 1
ATOM 687 N N . ASP A 1 90 ? 1.235 4.463 13.342 1.00 66.81 90 ASP A N 1
ATOM 688 C CA . ASP A 1 90 ? 1.153 5.309 14.539 1.00 66.81 90 ASP A CA 1
ATOM 689 C C . ASP A 1 90 ? -0.211 6.038 14.624 1.00 66.81 90 ASP A C 1
ATOM 691 O O . ASP A 1 90 ? -0.617 6.455 15.708 1.00 66.81 90 ASP A O 1
ATOM 695 N N . TYR A 1 91 ? -0.940 6.129 13.504 1.00 65.81 91 TYR A N 1
ATOM 696 C CA . TYR A 1 91 ? -2.275 6.728 13.403 1.00 65.81 91 TYR A CA 1
ATOM 697 C C . TYR A 1 91 ? -3.420 5.714 13.275 1.00 65.81 91 TYR A C 1
ATOM 699 O O . TYR A 1 91 ? -4.572 6.123 13.208 1.00 65.81 91 TYR A O 1
ATOM 707 N N . ILE A 1 92 ? -3.135 4.407 13.263 1.00 63.09 92 ILE A N 1
ATOM 708 C CA . ILE A 1 92 ? -4.165 3.361 13.211 1.00 63.09 92 ILE A CA 1
ATOM 709 C C . ILE A 1 92 ? -4.243 2.695 14.591 1.00 63.09 92 ILE A C 1
ATOM 711 O O . ILE A 1 92 ? -3.313 1.968 14.970 1.00 63.09 92 ILE A O 1
ATOM 715 N N . PRO A 1 93 ? -5.338 2.877 15.352 1.00 51.44 93 PRO A N 1
ATOM 716 C CA . PRO A 1 93 ? -5.548 2.165 16.609 1.00 51.44 93 PRO A CA 1
ATOM 717 C C . PRO A 1 93 ? -5.436 0.647 16.390 1.00 51.44 93 PRO A C 1
ATOM 719 O O . PRO A 1 93 ? -6.071 0.091 15.500 1.00 51.44 93 PRO A O 1
ATOM 722 N N . ASN A 1 94 ? -4.589 -0.048 17.160 1.00 53.38 94 ASN A N 1
ATOM 723 C CA . ASN A 1 94 ? -4.292 -1.482 16.972 1.00 53.38 94 ASN A CA 1
ATOM 724 C C . ASN A 1 94 ? -3.795 -1.871 15.559 1.00 53.38 94 ASN A C 1
ATOM 726 O O . ASN A 1 94 ? -3.872 -3.042 15.178 1.00 53.38 94 ASN A O 1
ATOM 730 N N . GLY A 1 95 ? -3.242 -0.928 14.784 1.00 51.28 95 GLY A N 1
ATOM 731 C CA . GLY A 1 95 ? -2.961 -1.096 13.354 1.00 51.28 95 GLY A CA 1
ATOM 732 C C . GLY A 1 95 ? -2.071 -2.283 12.991 1.00 51.28 95 GLY A C 1
ATOM 733 O O . GLY A 1 95 ? -2.225 -2.862 11.919 1.00 51.28 95 GLY A O 1
ATOM 734 N N . ARG A 1 96 ? -1.194 -2.718 13.904 1.00 55.09 96 ARG A N 1
ATOM 735 C CA . ARG A 1 96 ? -0.398 -3.939 13.721 1.00 55.09 96 ARG A CA 1
ATOM 736 C C . ARG A 1 96 ? -1.264 -5.204 13.701 1.00 55.09 96 ARG A C 1
ATOM 738 O O . ARG A 1 96 ? -1.108 -6.029 12.809 1.00 55.09 96 ARG A O 1
ATOM 745 N N . LEU A 1 97 ? -2.194 -5.335 14.648 1.00 51.28 97 LEU A N 1
ATOM 746 C CA . LEU A 1 97 ? -3.109 -6.479 14.731 1.00 51.28 97 LEU A CA 1
ATOM 747 C C . LEU A 1 97 ? -4.128 -6.453 13.580 1.00 51.28 97 LEU A C 1
ATOM 749 O O . LEU A 1 97 ? -4.445 -7.495 13.006 1.00 51.28 97 LEU A O 1
ATOM 753 N N . GLY A 1 98 ? -4.595 -5.255 13.211 1.00 44.94 98 GLY A N 1
ATOM 754 C CA . GLY A 1 98 ? -5.511 -5.034 12.090 1.00 44.94 98 GLY A CA 1
ATOM 755 C C . GLY A 1 98 ? -4.897 -5.397 10.737 1.00 44.94 98 GLY A C 1
ATOM 756 O O . GLY A 1 98 ? -5.505 -6.149 9.978 1.00 44.94 98 GLY A O 1
ATOM 757 N N . ALA A 1 99 ? -3.664 -4.961 10.461 1.00 54.75 99 ALA A N 1
ATOM 758 C CA . ALA A 1 99 ? -2.955 -5.316 9.231 1.00 54.75 99 ALA A CA 1
ATOM 759 C C . ALA A 1 99 ? -2.617 -6.814 9.164 1.00 54.75 99 ALA A C 1
ATOM 761 O O . ALA A 1 99 ? -2.844 -7.445 8.136 1.00 54.75 99 ALA A O 1
ATOM 762 N N . GLU A 1 100 ? -2.158 -7.420 10.265 1.00 53.62 100 GLU A N 1
ATOM 763 C CA . GLU A 1 100 ? -1.912 -8.869 10.329 1.00 53.62 100 GLU A CA 1
ATOM 764 C C . GLU A 1 100 ? -3.197 -9.691 10.091 1.00 53.62 100 GLU A C 1
ATOM 766 O O . GLU A 1 100 ? -3.141 -10.771 9.498 1.00 53.62 100 GLU A O 1
ATOM 771 N N . THR A 1 101 ? -4.360 -9.176 10.502 1.00 43.84 101 THR A N 1
ATOM 772 C CA . THR A 1 101 ? -5.673 -9.810 10.284 1.00 43.84 101 THR A CA 1
ATOM 773 C C . THR A 1 101 ? -6.166 -9.629 8.847 1.00 43.84 101 THR A C 1
ATOM 775 O O . THR A 1 101 ? -6.618 -10.595 8.237 1.00 43.84 101 THR A O 1
ATOM 778 N N . LEU A 1 102 ? -6.017 -8.432 8.271 1.00 50.09 102 LEU A N 1
ATOM 779 C CA . LEU A 1 102 ? -6.373 -8.118 6.880 1.00 50.09 102 LEU A CA 1
ATOM 780 C C . LEU A 1 102 ? -5.590 -8.966 5.874 1.00 50.09 102 LEU A C 1
ATOM 782 O O . LEU A 1 102 ? -6.167 -9.500 4.928 1.00 50.09 102 LEU A O 1
ATOM 786 N N . VAL A 1 103 ? -4.291 -9.151 6.116 1.00 55.62 103 VAL A N 1
ATOM 787 C CA . VAL A 1 103 ? -3.432 -9.990 5.273 1.00 55.62 103 VAL A CA 1
ATOM 788 C C . VAL A 1 103 ? -3.864 -11.463 5.344 1.00 55.62 103 VAL A C 1
ATOM 790 O O . VAL A 1 103 ? -3.964 -12.123 4.311 1.00 55.62 103 VAL A O 1
ATOM 793 N N . LYS A 1 104 ? -4.217 -11.968 6.536 1.00 50.59 104 LYS A N 1
ATOM 794 C CA . LYS A 1 104 ? -4.721 -13.343 6.713 1.00 50.59 104 LYS A CA 1
ATOM 795 C C . LYS A 1 104 ? -6.105 -13.567 6.095 1.00 50.59 104 LYS A C 1
ATOM 797 O O . LYS A 1 104 ? -6.331 -14.614 5.499 1.00 50.59 104 LYS A O 1
ATOM 802 N N . PHE A 1 105 ? -7.021 -12.606 6.224 1.00 44.44 105 PHE A N 1
ATOM 803 C CA . PHE A 1 105 ? -8.399 -12.715 5.725 1.00 44.44 105 PHE A CA 1
ATOM 804 C C . PHE A 1 105 ? -8.472 -12.717 4.190 1.00 44.44 105 PHE A C 1
ATOM 806 O O . PHE A 1 105 ? -9.340 -13.356 3.604 1.00 44.44 105 PHE A O 1
ATOM 813 N N . MET A 1 106 ? -7.525 -12.044 3.533 1.00 52.69 106 MET A N 1
ATOM 814 C CA . MET A 1 106 ? -7.474 -11.886 2.077 1.00 52.69 106 MET A CA 1
ATOM 815 C C . MET A 1 106 ? -6.598 -12.940 1.366 1.00 52.69 106 MET A C 1
ATOM 817 O O . MET A 1 106 ? -6.282 -12.781 0.190 1.00 52.69 106 MET A O 1
ATOM 821 N N . ASN A 1 107 ? -6.206 -14.023 2.054 1.00 54.31 107 ASN A N 1
ATOM 822 C CA . ASN A 1 107 ? -5.357 -15.104 1.525 1.00 54.31 107 ASN A CA 1
ATOM 823 C C . ASN A 1 107 ? -3.954 -14.657 1.052 1.00 54.31 107 ASN A C 1
ATOM 825 O O . ASN A 1 107 ? -3.273 -15.385 0.324 1.00 54.31 107 ASN A O 1
ATOM 829 N N . PHE A 1 108 ? -3.499 -13.476 1.479 1.00 55.53 108 PHE A N 1
ATOM 830 C CA . PHE A 1 108 ? -2.130 -13.035 1.251 1.00 55.53 108 PHE A CA 1
ATOM 831 C C . PHE A 1 108 ? -1.193 -13.828 2.168 1.00 55.53 108 PHE A C 1
ATOM 833 O O . PHE A 1 108 ? -1.448 -14.000 3.365 1.00 55.53 108 PHE A O 1
ATOM 840 N N . LYS A 1 109 ? -0.068 -14.303 1.631 1.00 52.16 109 LYS A N 1
ATOM 841 C CA . LYS A 1 109 ? 0.972 -14.905 2.468 1.00 52.16 109 LYS A CA 1
ATOM 842 C C . LYS A 1 109 ? 1.719 -13.763 3.159 1.00 52.16 109 LYS A C 1
ATOM 844 O O . LYS A 1 109 ? 2.333 -12.940 2.484 1.00 52.16 109 LYS A O 1
ATOM 849 N N . ILE A 1 110 ? 1.666 -13.704 4.495 1.00 49.41 110 ILE A N 1
ATOM 850 C CA . ILE A 1 110 ? 2.588 -12.858 5.269 1.00 49.41 110 ILE A CA 1
ATOM 851 C C . ILE A 1 110 ? 3.986 -13.431 5.037 1.00 49.41 110 ILE A C 1
ATOM 853 O O . ILE A 1 110 ? 4.323 -14.495 5.562 1.00 49.41 110 ILE A O 1
ATOM 857 N N . GLU A 1 111 ? 4.799 -12.740 4.250 1.00 45.47 111 GLU A N 1
ATOM 858 C CA . GLU A 1 111 ? 6.222 -13.033 4.168 1.00 45.47 111 GLU A CA 1
ATOM 859 C C . GLU A 1 111 ? 6.885 -12.303 5.349 1.00 45.47 111 GLU A C 1
ATOM 861 O O . GLU A 1 111 ? 7.151 -11.102 5.315 1.00 45.47 111 GLU A O 1
ATOM 866 N N . LEU A 1 112 ? 7.054 -13.021 6.467 1.00 38.97 112 LEU A N 1
ATOM 867 C CA . LEU A 1 112 ? 7.852 -12.575 7.620 1.00 38.97 112 LEU A CA 1
ATOM 868 C C . LEU A 1 112 ? 9.277 -12.188 7.160 1.00 38.97 112 LEU A C 1
ATOM 870 O O . LEU A 1 112 ? 9.771 -12.708 6.163 1.00 38.97 112 LEU A O 1
ATOM 874 N N . PRO A 1 113 ? 9.928 -11.242 7.856 1.00 37.59 113 PRO A N 1
ATOM 875 C CA . PRO A 1 113 ? 10.669 -10.150 7.242 1.00 37.59 113 PRO A CA 1
ATOM 876 C C . PRO A 1 113 ? 11.881 -10.633 6.447 1.00 37.59 113 PRO A C 1
ATOM 878 O O . PRO A 1 113 ? 12.702 -11.395 6.955 1.00 37.59 113 PRO A O 1
ATOM 881 N N . VAL A 1 114 ? 12.078 -10.060 5.257 1.00 30.73 114 VAL A N 1
ATOM 882 C CA . VAL A 1 114 ? 13.405 -10.014 4.634 1.00 30.73 114 VAL A CA 1
ATOM 883 C C . VAL A 1 114 ? 14.307 -9.292 5.638 1.00 30.73 114 VAL A C 1
ATOM 885 O O . VAL A 1 114 ? 14.080 -8.123 5.946 1.00 30.73 114 VAL A O 1
ATOM 888 N N . HIS A 1 115 ? 15.252 -10.024 6.229 1.00 31.73 115 HIS A N 1
ATOM 889 C CA . HIS A 1 115 ? 15.931 -9.781 7.513 1.00 31.73 115 HIS A CA 1
ATOM 890 C C . HIS A 1 115 ? 16.767 -8.481 7.663 1.00 31.73 115 HIS A C 1
ATOM 892 O O . HIS A 1 115 ? 17.737 -8.453 8.416 1.00 31.73 115 HIS A O 1
ATOM 898 N N . LYS A 1 116 ? 16.422 -7.386 6.978 1.00 35.94 116 LYS A N 1
ATOM 899 C CA . LYS A 1 116 ? 17.106 -6.084 7.043 1.00 35.94 116 LYS A CA 1
ATOM 900 C C . LYS A 1 116 ? 16.198 -4.883 7.332 1.00 35.94 116 LYS A C 1
ATOM 902 O O . LYS A 1 116 ? 16.720 -3.790 7.517 1.00 35.94 116 LYS A O 1
ATOM 907 N N . LEU A 1 117 ? 14.875 -5.053 7.405 1.00 38.81 117 LEU A N 1
ATOM 908 C CA . LEU A 1 117 ? 13.938 -3.943 7.628 1.00 38.81 117 LEU A CA 1
ATOM 909 C C . LEU A 1 117 ? 13.083 -4.199 8.880 1.00 38.81 117 LEU A C 1
ATOM 911 O O . LEU A 1 117 ? 12.038 -4.850 8.803 1.00 38.81 117 LEU A O 1
ATOM 915 N N . PRO A 1 118 ? 13.517 -3.745 10.071 1.00 32.59 118 PRO A N 1
ATOM 916 C CA . PRO A 1 118 ? 12.713 -3.885 11.271 1.00 32.59 118 PRO A CA 1
ATOM 917 C C . PRO A 1 118 ? 11.479 -2.983 11.123 1.00 32.59 118 PRO A C 1
ATOM 919 O O . PRO A 1 118 ? 11.630 -1.772 10.986 1.00 32.59 118 PRO A O 1
ATOM 922 N N . ARG A 1 119 ? 10.271 -3.565 11.243 1.00 43.06 119 ARG A N 1
ATOM 923 C CA . ARG A 1 119 ? 8.943 -2.894 11.259 1.00 43.06 119 ARG A CA 1
ATOM 924 C C . ARG A 1 119 ? 8.230 -2.731 9.900 1.00 43.06 119 ARG A C 1
ATOM 926 O O . ARG A 1 119 ? 7.601 -1.703 9.672 1.00 43.06 119 ARG A O 1
ATOM 933 N N 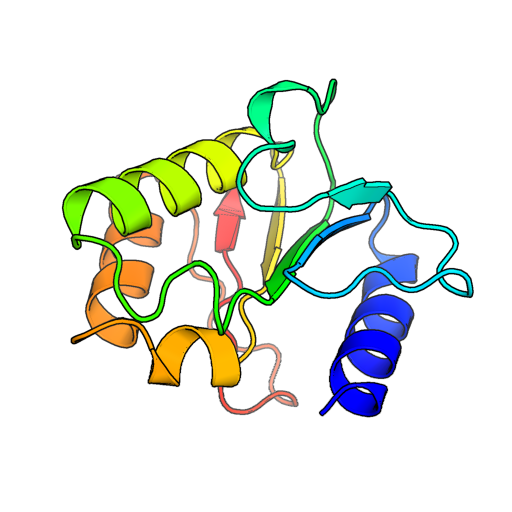. MET A 1 120 ? 8.272 -3.741 9.027 1.00 47.00 120 MET A N 1
ATOM 934 C CA . MET A 1 120 ? 7.506 -3.769 7.767 1.00 47.00 120 MET A CA 1
ATOM 935 C C . MET A 1 120 ? 6.709 -5.075 7.633 1.00 47.00 120 MET A C 1
ATOM 937 O O . MET A 1 120 ? 7.225 -6.144 7.955 1.00 47.00 120 MET A O 1
ATOM 941 N N . VAL A 1 121 ? 5.455 -4.986 7.175 1.00 52.12 121 VAL A N 1
ATOM 942 C CA . VAL A 1 121 ? 4.635 -6.141 6.768 1.00 52.12 121 VAL A CA 1
ATOM 943 C C . VAL A 1 121 ? 4.739 -6.254 5.254 1.00 52.12 121 VAL A C 1
ATOM 945 O O . VAL A 1 121 ? 4.440 -5.283 4.567 1.00 52.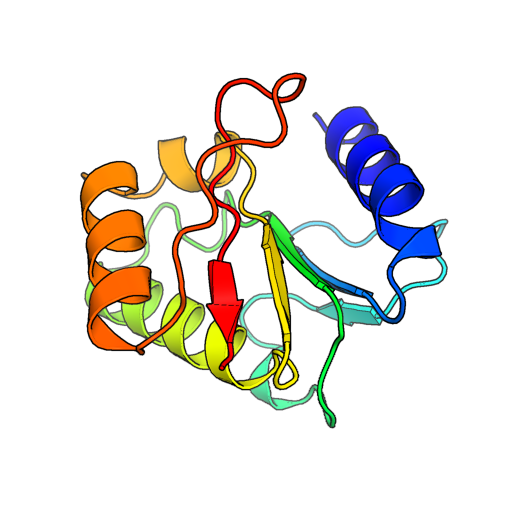12 121 VAL A O 1
ATOM 948 N N . ILE A 1 122 ? 5.181 -7.412 4.765 1.00 50.50 122 ILE A N 1
ATOM 949 C CA . ILE A 1 122 ? 5.232 -7.765 3.344 1.00 50.50 122 ILE A CA 1
ATOM 950 C C . ILE A 1 122 ? 4.164 -8.836 3.136 1.00 50.50 122 ILE A C 1
ATOM 952 O O . ILE A 1 122 ? 4.205 -9.905 3.749 1.00 50.50 122 ILE A O 1
ATOM 956 N N . ALA A 1 123 ? 3.172 -8.521 2.316 1.00 55.56 123 ALA A N 1
ATOM 957 C CA . ALA A 1 123 ? 2.077 -9.418 1.978 1.00 55.56 123 ALA A CA 1
ATOM 958 C C . ALA A 1 123 ? 2.083 -9.637 0.469 1.00 55.56 123 ALA A C 1
ATOM 960 O O . ALA A 1 123 ? 2.034 -8.649 -0.260 1.00 55.56 123 ALA A O 1
ATOM 961 N N . SER A 1 124 ? 2.140 -10.895 0.016 1.00 50.84 124 SER A N 1
ATOM 962 C CA . SER A 1 124 ? 2.031 -11.240 -1.407 1.00 50.84 124 SER A CA 1
ATOM 963 C C . SER A 1 124 ? 0.718 -11.948 -1.736 1.00 50.84 124 SER A C 1
ATOM 965 O O . SER A 1 124 ? 0.273 -12.834 -0.996 1.00 50.84 124 SER A O 1
ATOM 967 N N . LYS A 1 125 ? 0.053 -11.505 -2.812 1.00 54.44 125 LYS A N 1
ATOM 968 C CA . LYS A 1 125 ? -1.200 -12.100 -3.312 1.00 54.44 125 LYS A CA 1
ATOM 969 C C . LYS A 1 125 ? -0.859 -13.438 -3.977 1.00 54.44 125 LYS A C 1
ATOM 971 O O . LYS A 1 125 ? 0.115 -13.492 -4.720 1.00 54.44 125 LYS A O 1
ATOM 976 N N . ARG A 1 126 ? -1.593 -14.516 -3.704 1.00 50.78 126 ARG A N 1
ATOM 977 C CA . ARG A 1 126 ? -1.427 -15.799 -4.415 1.00 50.78 126 ARG A CA 1
ATOM 978 C C . ARG A 1 126 ? -2.267 -15.865 -5.676 1.00 50.78 126 ARG A C 1
ATOM 980 O O . ARG A 1 126 ? -3.344 -15.230 -5.682 1.00 50.78 126 ARG A O 1
#

pLDDT: mean 70.83, std 16.36, range [30.73, 93.44]

Radius of gyration: 13.33 Å; chains: 1; bounding box: 32×31×30 Å

Foldseek 3Di:
DVVVVVVVLVVCVVQWAEEEAEPDDDPPDPHHYHYLVCLVVDDAAGQEYEYHYAVVQQPDDLVSVLVSVVSSVVNHDQFHWYWYDVNNVVRHVVSVVVVVVVLVVQVWDFPPDPPPDPPITITHHD

Sequence (126 aa):
YLDDIKSIVCNLKPYGTILLVTDTLFDDLSIVQTDAEGLDKVDGEFDCVLINLNKSIKDESDEKIAALLLKTLKTVKVGGGIFIPKTTYDYIPNGRLGAETLVKFMNFKIELPVHKLPRMVIASKR